Protein AF-A0A837IUE3-F1 (afdb_monomer)

Organism: NCBI:txid1623

Foldseek 3Di:
DDDDPPPPPPQDPVNVVVVVVVCVVCVVVVVVVVVVVVVVCCVPPPDDPVNVVVVVVVVVVVVVD

Structure (mmCIF, N/CA/C/O backbone):
data_AF-A0A837IUE3-F1
#
_entry.id   AF-A0A837IUE3-F1
#
loop_
_atom_site.group_PDB
_atom_site.id
_atom_site.type_symbol
_atom_site.label_atom_id
_atom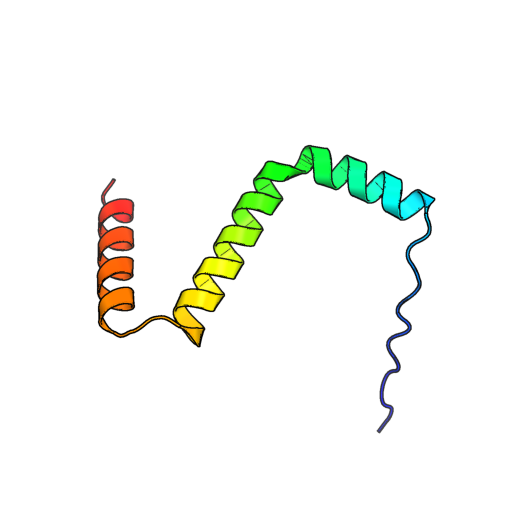_site.label_alt_id
_atom_site.label_comp_id
_atom_site.label_asym_id
_atom_site.label_entity_id
_atom_site.label_seq_id
_atom_site.pdbx_PDB_ins_code
_atom_site.Cartn_x
_atom_site.Cartn_y
_atom_site.Cartn_z
_atom_site.occupancy
_atom_site.B_iso_or_equiv
_atom_site.auth_seq_id
_atom_site.auth_comp_id
_atom_site.auth_asym_id
_atom_site.auth_atom_id
_atom_site.pdbx_PDB_model_num
ATOM 1 N N . MET A 1 1 ? 25.788 -26.991 13.403 1.00 43.72 1 MET A N 1
ATOM 2 C CA . MET A 1 1 ? 24.644 -26.449 12.636 1.00 43.72 1 MET A CA 1
ATOM 3 C C . MET A 1 1 ? 25.217 -25.523 11.576 1.00 43.72 1 MET A C 1
ATOM 5 O O . MET A 1 1 ? 25.873 -24.561 11.941 1.00 43.72 1 MET A O 1
ATOM 9 N N . ALA A 1 2 ? 25.111 -25.880 10.295 1.00 45.62 2 ALA A N 1
ATOM 10 C CA . ALA A 1 2 ? 25.758 -25.144 9.210 1.00 45.62 2 ALA A CA 1
ATOM 11 C C . ALA A 1 2 ? 25.015 -23.827 8.936 1.00 45.62 2 ALA A C 1
ATOM 13 O O . ALA A 1 2 ? 23.929 -23.832 8.353 1.00 45.62 2 ALA A O 1
ATOM 14 N N . SER A 1 3 ? 25.593 -22.708 9.373 1.00 47.62 3 SER A N 1
ATOM 15 C CA . SER A 1 3 ? 25.189 -21.375 8.929 1.00 47.62 3 SER A CA 1
ATOM 16 C C . SER A 1 3 ? 25.464 -21.271 7.434 1.00 47.62 3 SER A C 1
ATOM 18 O O . SER A 1 3 ? 26.611 -21.274 6.999 1.00 47.62 3 SER A O 1
ATOM 20 N N . LYS A 1 4 ? 24.393 -21.245 6.640 1.00 57.38 4 LYS A N 1
ATOM 21 C CA . LYS A 1 4 ? 24.452 -21.003 5.200 1.00 57.38 4 LYS A CA 1
ATOM 22 C C . LYS A 1 4 ? 24.939 -19.572 4.981 1.00 57.38 4 LYS A C 1
ATOM 24 O O . LYS A 1 4 ? 24.162 -18.632 5.130 1.00 57.38 4 LYS A O 1
ATOM 29 N N . GLU A 1 5 ? 26.206 -19.411 4.626 1.00 58.75 5 GLU A N 1
ATOM 30 C CA . GLU A 1 5 ? 26.682 -18.186 3.994 1.00 58.75 5 GLU A CA 1
ATOM 31 C C . GLU A 1 5 ? 25.930 -18.025 2.667 1.00 58.75 5 GLU A C 1
ATOM 33 O O . GLU A 1 5 ? 26.138 -18.763 1.703 1.00 58.75 5 GLU A O 1
ATOM 38 N N . VAL A 1 6 ? 24.977 -17.095 2.630 1.00 58.66 6 VAL A N 1
ATOM 39 C CA . VAL A 1 6 ? 24.328 -16.692 1.384 1.00 58.66 6 VAL A CA 1
ATOM 40 C C . VAL A 1 6 ? 25.349 -15.872 0.605 1.00 58.66 6 VAL A C 1
ATOM 42 O O . VAL A 1 6 ? 25.582 -14.703 0.902 1.00 58.66 6 VAL A O 1
ATOM 45 N N . CYS A 1 7 ? 25.980 -16.494 -0.388 1.00 50.62 7 CYS A N 1
ATOM 46 C CA . CYS A 1 7 ? 26.841 -15.807 -1.341 1.00 50.62 7 CYS A CA 1
ATOM 47 C C . CYS A 1 7 ? 25.975 -14.857 -2.190 1.00 50.62 7 CYS A C 1
ATOM 49 O O . CYS A 1 7 ? 25.298 -15.279 -3.130 1.00 50.62 7 CYS A O 1
ATOM 51 N N . ILE A 1 8 ? 25.939 -13.571 -1.830 1.00 59.09 8 ILE A N 1
ATOM 52 C CA . ILE A 1 8 ? 25.297 -12.533 -2.643 1.00 59.09 8 ILE A CA 1
ATOM 53 C C . ILE A 1 8 ? 26.218 -12.278 -3.836 1.00 59.09 8 ILE A C 1
ATOM 55 O O . ILE A 1 8 ? 27.168 -11.503 -3.749 1.00 59.09 8 ILE A O 1
ATOM 59 N N . MET A 1 9 ? 25.964 -12.964 -4.951 1.00 63.91 9 MET A N 1
ATOM 60 C CA . MET A 1 9 ? 26.713 -12.723 -6.181 1.00 63.91 9 MET A CA 1
ATOM 61 C C . MET A 1 9 ? 26.453 -11.287 -6.665 1.00 63.91 9 MET A C 1
ATOM 63 O O . MET A 1 9 ? 25.288 -10.896 -6.812 1.00 63.91 9 MET A O 1
ATOM 67 N N . PRO A 1 10 ? 27.502 -10.489 -6.930 1.00 67.69 10 PRO A N 1
ATOM 68 C CA . PRO A 1 10 ? 27.329 -9.155 -7.477 1.00 67.69 10 PRO A CA 1
ATOM 69 C C . PRO A 1 10 ? 26.701 -9.263 -8.867 1.00 67.69 10 PRO A C 1
ATOM 71 O O . PRO A 1 10 ? 27.218 -9.927 -9.764 1.00 67.69 10 PRO A O 1
ATOM 74 N N . VAL A 1 11 ? 25.551 -8.613 -9.033 1.00 67.00 11 VAL A N 1
ATOM 75 C CA . VAL A 1 11 ? 24.828 -8.561 -10.307 1.00 67.00 11 VAL A CA 1
ATOM 76 C C . VAL A 1 11 ? 25.730 -7.884 -11.342 1.00 67.00 11 VAL A C 1
ATOM 78 O O . VAL A 1 11 ? 26.155 -6.746 -11.134 1.00 67.00 11 VAL A O 1
ATOM 81 N N . SER A 1 12 ? 26.021 -8.580 -12.443 1.00 79.25 12 SER A N 1
ATOM 82 C CA . SER A 1 12 ? 26.865 -8.068 -13.529 1.00 79.25 12 SER A CA 1
ATOM 83 C C . SER A 1 12 ? 26.270 -6.791 -14.134 1.00 79.25 12 SER A C 1
ATOM 85 O O . SER A 1 12 ? 25.049 -6.615 -14.176 1.00 79.25 12 SER A O 1
ATOM 87 N N . ASP A 1 13 ? 27.106 -5.886 -14.638 1.00 71.38 13 ASP A N 1
ATOM 88 C CA . ASP A 1 13 ? 26.650 -4.603 -15.187 1.00 71.38 13 ASP A CA 1
ATOM 89 C C . ASP A 1 13 ? 25.712 -4.763 -16.396 1.00 71.38 13 ASP A C 1
ATOM 91 O O . ASP A 1 13 ? 24.834 -3.928 -16.627 1.00 71.38 13 ASP A O 1
ATOM 95 N N . THR A 1 14 ? 25.810 -5.875 -17.129 1.00 69.88 14 THR A N 1
ATOM 96 C CA . THR A 1 14 ? 24.842 -6.241 -18.176 1.00 69.88 14 THR A CA 1
ATOM 97 C C . THR A 1 14 ? 23.484 -6.642 -17.599 1.00 69.88 14 THR A C 1
ATOM 99 O O . THR A 1 14 ? 22.447 -6.232 -18.123 1.00 69.88 14 THR A O 1
ATOM 102 N N . GLN A 1 15 ? 23.463 -7.367 -16.479 1.00 70.38 15 GLN A N 1
ATOM 103 C CA . GLN A 1 15 ? 22.234 -7.729 -15.767 1.00 70.38 15 GLN A CA 1
ATOM 104 C C . GLN A 1 15 ? 21.571 -6.502 -15.121 1.00 70.38 15 GLN A C 1
ATOM 106 O O . GLN A 1 15 ? 20.343 -6.397 -15.130 1.00 70.38 15 GLN A O 1
ATOM 111 N N . LYS A 1 16 ? 22.353 -5.532 -14.622 1.00 77.94 16 LYS A N 1
ATOM 112 C CA . LYS A 1 16 ? 21.826 -4.251 -14.114 1.00 77.94 16 LYS A CA 1
ATOM 113 C C . LYS A 1 16 ? 21.077 -3.485 -15.204 1.00 77.94 16 LYS A C 1
ATOM 115 O O . LYS A 1 16 ? 19.923 -3.125 -14.995 1.00 77.94 16 LYS A O 1
ATOM 120 N N . LYS A 1 17 ? 21.678 -3.331 -16.390 1.00 77.00 17 LYS A N 1
ATOM 121 C CA . LYS A 1 17 ? 21.055 -2.649 -17.542 1.00 77.00 17 LYS A CA 1
ATOM 122 C C . LYS A 1 17 ? 19.774 -3.344 -18.018 1.00 77.00 17 LYS A C 1
ATOM 124 O O . LYS A 1 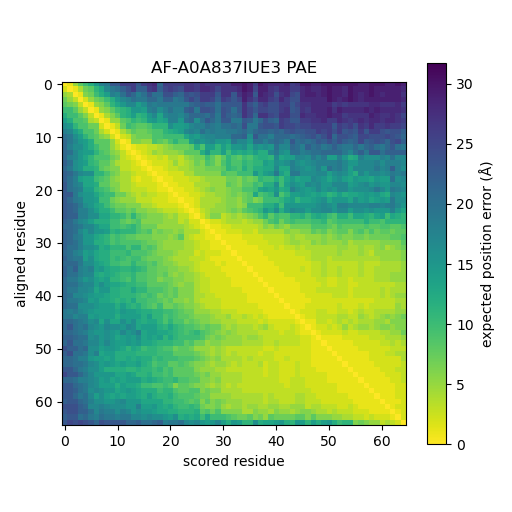17 ? 18.798 -2.680 -18.367 1.00 77.00 17 LYS A O 1
ATOM 129 N N . ALA A 1 18 ? 19.748 -4.677 -18.015 1.00 73.81 18 ALA A N 1
ATOM 130 C CA . ALA A 1 18 ? 18.548 -5.445 -18.349 1.00 73.81 18 ALA A CA 1
ATOM 131 C C . ALA A 1 18 ? 17.436 -5.257 -17.301 1.00 73.81 18 ALA A C 1
ATOM 133 O O . ALA A 1 18 ? 16.286 -4.984 -17.653 1.00 73.81 18 ALA A O 1
ATOM 134 N N . ASN A 1 19 ? 17.791 -5.308 -16.013 1.00 73.62 19 ASN A N 1
ATOM 135 C CA . ASN A 1 19 ? 16.864 -5.030 -14.921 1.00 73.62 19 ASN A CA 1
ATOM 136 C C . ASN A 1 19 ? 16.333 -3.598 -14.976 1.00 73.62 19 ASN A C 1
ATOM 138 O O . ASN A 1 19 ? 15.153 -3.393 -14.732 1.00 73.62 19 ASN A O 1
ATOM 142 N N . GLU A 1 20 ? 17.147 -2.605 -15.318 1.00 78.44 20 GLU A N 1
ATOM 143 C CA . GLU A 1 20 ? 16.698 -1.219 -15.476 1.00 78.44 20 GLU A CA 1
ATOM 144 C C . GLU A 1 20 ? 15.666 -1.067 -16.592 1.00 78.44 20 GLU A C 1
ATOM 146 O O . GLU A 1 20 ? 14.627 -0.444 -16.372 1.00 78.44 20 GLU A O 1
ATOM 151 N N . LYS A 1 21 ? 15.882 -1.700 -17.752 1.00 77.88 21 LYS A N 1
ATOM 152 C CA . LYS A 1 21 ? 14.900 -1.704 -18.848 1.00 77.88 21 LYS A CA 1
ATOM 153 C C . LYS A 1 21 ? 13.589 -2.373 -18.437 1.00 77.88 21 LYS A C 1
ATOM 155 O O . LYS A 1 21 ? 12.514 -1.822 -18.671 1.00 77.88 21 LYS A O 1
ATOM 160 N N . TRP A 1 22 ? 13.660 -3.516 -17.756 1.00 72.00 22 TRP A N 1
ATOM 161 C CA . TRP A 1 22 ? 12.464 -4.199 -17.261 1.00 72.00 22 TRP A CA 1
ATOM 162 C C . TRP A 1 22 ? 11.751 -3.398 -16.164 1.00 72.00 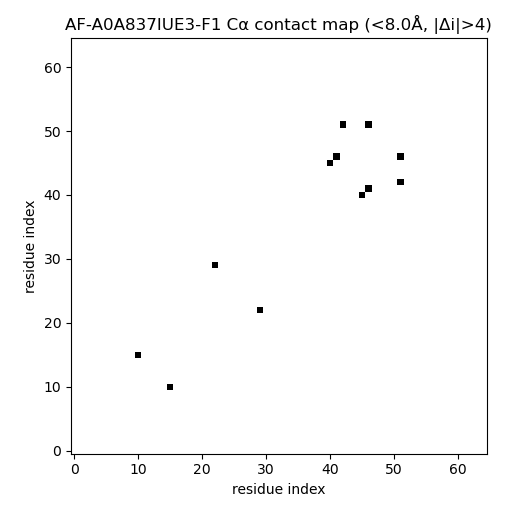22 TRP A C 1
ATOM 164 O O . TRP A 1 22 ? 10.525 -3.271 -16.174 1.00 72.00 22 TRP A O 1
ATOM 174 N N . LYS A 1 23 ? 12.511 -2.786 -15.248 1.00 70.38 23 LYS A N 1
ATOM 175 C CA . LYS A 1 23 ? 11.981 -1.892 -14.215 1.00 70.38 23 LYS A CA 1
ATOM 176 C C . LYS A 1 23 ? 11.316 -0.668 -14.836 1.00 70.38 23 LYS A C 1
ATOM 178 O O . LYS A 1 23 ? 10.299 -0.230 -14.311 1.00 70.38 23 LYS A O 1
ATOM 183 N N . ALA A 1 24 ? 11.849 -0.148 -15.943 1.00 74.44 24 ALA A N 1
ATOM 184 C CA . ALA A 1 24 ? 11.285 0.994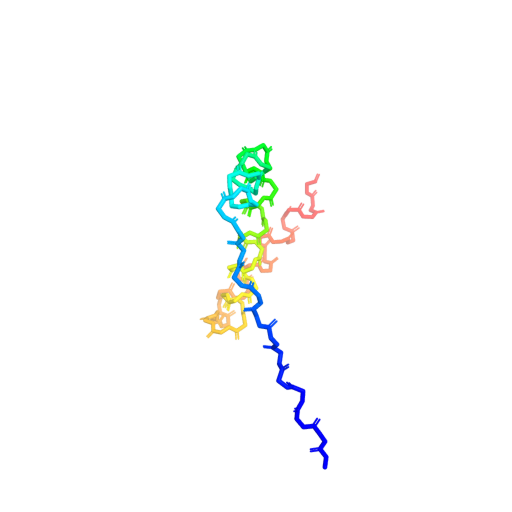 -16.646 1.00 74.44 24 ALA A CA 1
ATOM 185 C C . ALA A 1 24 ? 9.938 0.673 -17.314 1.00 74.44 24 ALA A C 1
ATOM 187 O O . ALA A 1 24 ? 9.035 1.504 -17.267 1.00 74.44 24 ALA A O 1
ATOM 188 N N . ALA A 1 25 ? 9.789 -0.534 -17.861 1.00 76.94 25 ALA A N 1
ATOM 189 C CA . ALA A 1 25 ? 8.532 -1.021 -18.429 1.00 76.94 25 ALA A CA 1
ATOM 190 C C . ALA A 1 25 ? 7.491 -1.410 -17.359 1.00 76.94 25 ALA A C 1
ATOM 192 O O . ALA A 1 25 ? 6.295 -1.367 -17.612 1.00 76.94 25 ALA A O 1
ATOM 193 N N . ASN A 1 26 ? 7.929 -1.757 -16.142 1.00 80.88 26 ASN A N 1
ATOM 194 C CA . ASN A 1 26 ? 7.060 -2.197 -15.041 1.00 80.88 26 ASN A CA 1
ATOM 195 C C . ASN A 1 26 ? 6.961 -1.167 -13.899 1.00 80.88 26 ASN A C 1
ATOM 197 O O . ASN A 1 26 ? 6.683 -1.530 -12.750 1.00 80.88 26 ASN A O 1
ATOM 201 N N . LYS A 1 27 ? 7.192 0.120 -14.196 1.00 77.94 27 LYS A N 1
ATOM 202 C CA . LYS A 1 27 ? 7.176 1.213 -13.206 1.00 77.94 27 LYS A CA 1
ATOM 203 C C . LYS A 1 27 ? 5.868 1.267 -12.423 1.00 77.94 27 LYS A C 1
ATOM 205 O O . LYS A 1 27 ? 5.902 1.424 -11.207 1.00 77.94 27 LYS A O 1
ATOM 210 N N . GLU A 1 28 ? 4.733 1.093 -13.092 1.00 80.12 28 GLU A N 1
ATOM 211 C CA . GLU A 1 28 ? 3.415 1.169 -12.453 1.00 80.12 28 GLU A CA 1
ATOM 212 C C . GLU A 1 28 ? 3.175 0.019 -11.473 1.00 80.12 28 GLU A C 1
ATOM 214 O O . GLU A 1 28 ? 2.795 0.248 -10.326 1.00 80.12 28 GLU A O 1
ATOM 219 N N . LYS A 1 29 ? 3.512 -1.215 -11.865 1.00 82.94 29 LYS A N 1
ATOM 220 C CA . LYS A 1 29 ? 3.423 -2.382 -10.973 1.00 82.94 29 LYS A CA 1
ATOM 221 C C . LYS A 1 29 ? 4.318 -2.218 -9.744 1.00 82.94 29 LYS A C 1
ATOM 223 O O . LYS A 1 29 ? 3.906 -2.528 -8.627 1.00 82.94 29 LYS A O 1
ATOM 228 N N . GLN A 1 30 ? 5.521 -1.673 -9.925 1.00 83.81 30 GLN A N 1
ATOM 229 C CA . GLN A 1 30 ? 6.412 -1.363 -8.805 1.00 83.81 30 GLN A CA 1
ATOM 230 C C . GLN A 1 30 ? 5.885 -0.243 -7.921 1.00 83.81 30 GLN A C 1
ATOM 232 O O . GLN A 1 30 ? 6.051 -0.309 -6.707 1.00 83.81 30 GLN A O 1
ATOM 237 N N . LYS A 1 31 ? 5.262 0.780 -8.505 1.00 86.94 31 LYS A N 1
ATOM 238 C CA . LYS A 1 31 ? 4.656 1.882 -7.762 1.00 86.94 31 LYS A CA 1
ATOM 239 C C . LYS A 1 31 ? 3.552 1.352 -6.842 1.00 86.94 31 LYS A C 1
ATOM 241 O O . LYS A 1 31 ? 3.609 1.600 -5.642 1.00 86.94 31 LYS A O 1
ATOM 246 N N . ILE A 1 32 ? 2.650 0.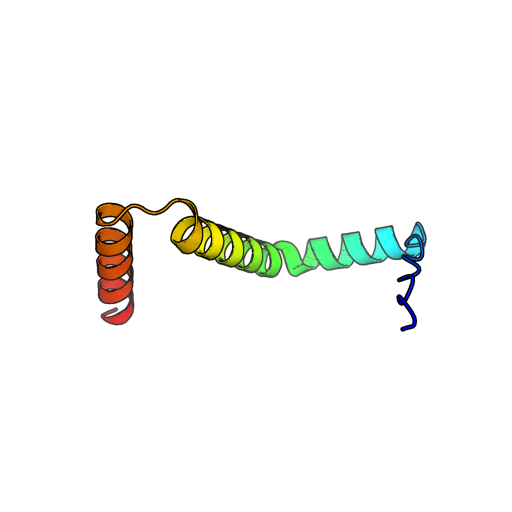517 -7.362 1.00 88.75 32 ILE A N 1
ATOM 247 C CA . ILE A 1 32 ? 1.610 -0.158 -6.565 1.00 88.75 32 ILE A CA 1
ATOM 248 C C . ILE A 1 32 ? 2.235 -1.016 -5.458 1.00 88.75 32 ILE A C 1
ATOM 250 O O . ILE A 1 32 ? 1.819 -0.943 -4.304 1.00 88.75 32 ILE A O 1
ATOM 254 N N . TYR A 1 33 ? 3.259 -1.808 -5.784 1.00 89.12 33 TYR A N 1
ATOM 255 C CA . TYR A 1 33 ? 3.953 -2.643 -4.802 1.00 89.12 33 TYR A CA 1
ATOM 256 C C . TYR A 1 33 ? 4.573 -1.820 -3.663 1.00 89.12 33 TYR A C 1
ATOM 258 O O . TYR A 1 33 ? 4.405 -2.163 -2.494 1.00 89.12 33 TYR A O 1
ATOM 266 N N . ARG A 1 34 ? 5.245 -0.709 -3.990 1.00 89.56 34 ARG A N 1
ATOM 267 C CA . ARG A 1 34 ? 5.846 0.197 -3.002 1.00 89.56 34 ARG A CA 1
ATOM 268 C C . ARG A 1 34 ? 4.792 0.789 -2.079 1.00 89.56 34 ARG A C 1
ATOM 270 O O . ARG A 1 34 ? 4.985 0.735 -0.870 1.00 89.56 34 ARG A O 1
ATOM 277 N N . TYR A 1 35 ? 3.680 1.284 -2.621 1.00 92.38 35 TYR A N 1
ATOM 278 C CA . TYR A 1 35 ? 2.602 1.825 -1.792 1.00 92.38 35 TYR A CA 1
ATOM 279 C C . TYR A 1 35 ? 1.982 0.769 -0.883 1.00 92.38 35 TYR A C 1
ATOM 281 O O . TYR A 1 35 ? 1.760 1.044 0.288 1.00 92.38 35 TYR A O 1
ATOM 289 N N . ARG A 1 36 ? 1.788 -0.464 -1.368 1.00 91.19 36 ARG A N 1
ATOM 290 C CA . ARG A 1 36 ? 1.325 -1.572 -0.517 1.00 91.19 36 ARG A CA 1
ATOM 291 C C . ARG A 1 36 ? 2.285 -1.846 0.637 1.00 91.19 36 ARG A C 1
ATOM 293 O O . ARG A 1 36 ? 1.835 -2.055 1.757 1.00 91.19 36 ARG A O 1
ATOM 300 N N . LEU A 1 37 ? 3.593 -1.858 0.376 1.00 93.19 37 LEU A N 1
ATOM 301 C CA . LEU A 1 37 ? 4.590 -2.056 1.430 1.00 93.19 37 LEU A CA 1
ATOM 302 C C . LEU A 1 37 ? 4.593 -0.909 2.438 1.00 93.19 37 LEU A C 1
ATOM 304 O O . LEU A 1 37 ? 4.643 -1.159 3.636 1.00 93.19 37 LEU A O 1
ATOM 308 N N . GLN A 1 38 ? 4.532 0.330 1.949 1.00 93.12 38 GLN A N 1
ATOM 309 C CA . GLN A 1 38 ? 4.484 1.517 2.798 1.00 93.12 38 GLN A CA 1
ATOM 310 C C . GLN A 1 38 ? 3.234 1.518 3.676 1.00 93.12 38 GLN A C 1
ATOM 312 O O . GLN A 1 38 ? 3.362 1.709 4.877 1.00 93.12 38 GLN A O 1
ATOM 317 N N . ALA A 1 39 ? 2.063 1.211 3.114 1.00 91.56 39 ALA A N 1
ATOM 318 C CA . ALA A 1 39 ? 0.818 1.103 3.868 1.00 91.56 39 ALA A CA 1
ATOM 319 C C . ALA A 1 39 ? 0.899 0.014 4.948 1.00 91.56 39 ALA A C 1
ATOM 321 O O . ALA A 1 39 ? 0.569 0.267 6.100 1.00 91.56 39 ALA A O 1
ATOM 322 N N . LYS A 1 40 ? 1.420 -1.176 4.613 1.00 92.38 40 LYS A N 1
ATOM 323 C CA . LYS A 1 40 ? 1.640 -2.247 5.602 1.00 92.38 40 LYS A CA 1
ATOM 324 C C . LYS A 1 40 ? 2.571 -1.810 6.727 1.00 92.38 40 LYS A C 1
ATOM 326 O O . LYS A 1 40 ? 2.292 -2.083 7.887 1.00 92.38 40 LYS A O 1
ATOM 331 N N . LYS A 1 41 ? 3.677 -1.146 6.382 1.00 94.38 41 LYS A N 1
ATOM 332 C CA . LYS A 1 41 ? 4.631 -0.644 7.372 1.00 94.38 41 LYS A CA 1
ATOM 333 C C . LYS A 1 41 ? 3.982 0.404 8.273 1.00 94.38 41 LYS A C 1
ATOM 335 O O . LYS A 1 41 ? 4.139 0.334 9.482 1.00 94.38 41 LYS A O 1
ATOM 340 N N . PHE A 1 42 ? 3.231 1.332 7.688 1.00 94.19 42 PHE A N 1
ATOM 341 C CA . PHE A 1 42 ? 2.506 2.362 8.420 1.00 94.19 42 PHE A CA 1
ATOM 342 C C . PHE A 1 42 ? 1.530 1.751 9.429 1.00 94.19 42 PHE A C 1
ATOM 344 O O . PHE A 1 42 ? 1.649 2.024 10.616 1.00 94.19 42 PHE A O 1
ATOM 351 N N . ILE A 1 43 ? 0.657 0.847 8.976 1.00 93.25 43 ILE A N 1
ATOM 352 C CA . ILE A 1 43 ? -0.340 0.168 9.818 1.00 93.25 43 ILE A CA 1
ATOM 353 C C . ILE A 1 43 ? 0.312 -0.605 10.974 1.00 93.25 43 ILE A C 1
ATOM 355 O O . ILE A 1 43 ? -0.215 -0.605 12.079 1.00 93.25 43 ILE A O 1
ATOM 359 N N . ASN A 1 44 ? 1.452 -1.258 10.732 1.00 92.38 44 ASN A N 1
ATOM 360 C CA . ASN A 1 44 ? 2.091 -2.108 11.739 1.00 92.38 44 ASN A CA 1
ATOM 361 C C . ASN A 1 44 ? 2.986 -1.352 12.729 1.00 92.38 44 ASN A C 1
AT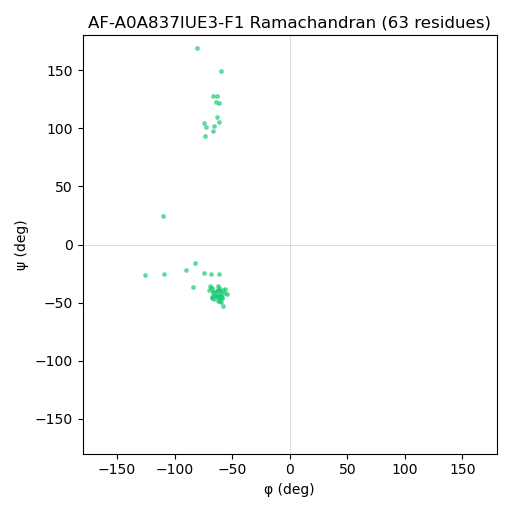OM 363 O O . ASN A 1 44 ? 3.086 -1.767 13.879 1.00 92.38 44 ASN A O 1
ATOM 367 N N . GLU A 1 45 ? 3.703 -0.319 12.280 1.00 93.06 45 GLU A N 1
ATOM 368 C CA . GLU A 1 45 ? 4.764 0.319 13.077 1.00 93.06 45 GLU A CA 1
ATOM 369 C C . GLU A 1 45 ? 4.406 1.725 13.569 1.00 93.06 45 GLU A C 1
ATOM 371 O O . GLU A 1 45 ? 4.973 2.169 14.563 1.00 93.06 45 GLU A O 1
ATOM 376 N N . PHE A 1 46 ? 3.510 2.439 12.880 1.00 90.19 46 PHE A N 1
ATOM 377 C CA . PHE A 1 46 ? 3.298 3.874 13.111 1.00 90.19 46 PHE A CA 1
ATOM 378 C C . PHE A 1 46 ? 1.851 4.264 13.405 1.00 90.19 46 PHE A C 1
ATOM 380 O O . PHE A 1 46 ? 1.635 5.293 14.037 1.00 90.19 46 PHE A O 1
ATOM 387 N N . ALA A 1 47 ? 0.874 3.491 12.932 1.00 91.62 47 ALA A N 1
ATOM 388 C CA . ALA A 1 47 ? -0.529 3.859 13.030 1.00 91.62 47 ALA A CA 1
ATOM 389 C C . ALA A 1 47 ? -1.006 3.871 14.490 1.00 91.62 47 ALA A C 1
ATOM 391 O O . ALA A 1 47 ? -0.858 2.888 15.222 1.00 91.62 47 ALA A O 1
ATOM 392 N N . SER A 1 48 ? -1.615 4.983 14.892 1.00 92.81 48 SER A N 1
ATOM 393 C CA . SER A 1 48 ? -2.339 5.099 16.154 1.00 92.81 48 SER A CA 1
ATOM 394 C C . SER A 1 48 ? -3.740 4.507 16.011 1.00 92.81 48 SER A C 1
ATOM 396 O O . SER A 1 48 ? -4.218 4.231 14.912 1.00 92.81 48 SER A O 1
ATOM 398 N N . GLN A 1 49 ? -4.445 4.335 17.130 1.00 92.56 49 GLN A N 1
ATOM 399 C CA . GLN A 1 49 ? -5.810 3.805 17.107 1.00 92.56 49 GLN A CA 1
ATOM 400 C C . GLN A 1 49 ? -6.757 4.634 16.220 1.00 92.56 49 GLN A C 1
ATOM 402 O O . GLN A 1 49 ? -7.596 4.057 15.531 1.00 92.56 49 GLN A O 1
ATOM 407 N N . ASP A 1 50 ? 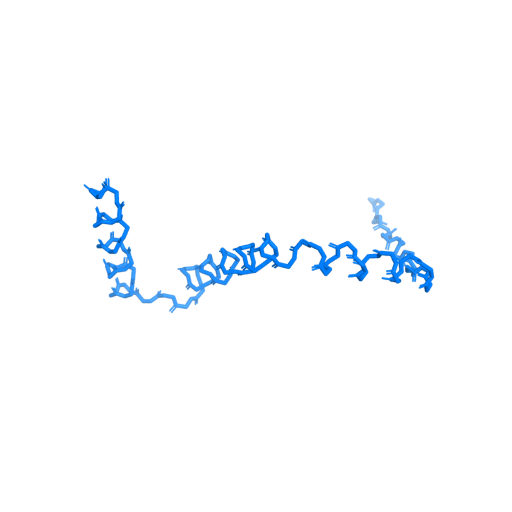-6.611 5.961 16.219 1.00 93.12 50 ASP A N 1
ATOM 408 C CA . ASP A 1 50 ? -7.422 6.855 15.387 1.00 93.12 50 ASP A CA 1
ATOM 409 C C . ASP A 1 50 ? -7.124 6.666 13.889 1.00 93.12 50 ASP A C 1
ATOM 411 O O . ASP A 1 50 ? -8.048 6.429 13.111 1.00 93.12 50 ASP A O 1
ATOM 415 N N . ASP A 1 51 ? -5.838 6.604 13.514 1.00 91.38 51 ASP A N 1
ATOM 416 C CA . ASP A 1 51 ? -5.400 6.329 12.137 1.00 91.38 51 ASP A CA 1
ATOM 417 C C . ASP A 1 51 ? -5.977 5.000 11.620 1.00 91.38 51 ASP A C 1
ATOM 419 O O . ASP A 1 51 ? -6.430 4.896 10.481 1.00 91.38 51 ASP A O 1
ATOM 423 N N . LEU A 1 52 ? -5.989 3.960 12.462 1.00 93.19 52 LEU A N 1
ATOM 424 C CA . LEU A 1 52 ? -6.553 2.658 12.098 1.00 93.19 52 LEU A CA 1
ATOM 425 C C . LEU A 1 52 ? -8.065 2.735 11.855 1.00 93.19 52 LEU A C 1
ATOM 427 O O . LEU A 1 52 ? -8.565 2.115 10.916 1.00 93.19 52 LEU A O 1
ATOM 431 N N . LEU A 1 53 ? -8.796 3.491 12.677 1.00 95.00 53 LEU A N 1
ATOM 432 C CA . LEU A 1 53 ? -10.236 3.687 12.506 1.00 95.00 53 LEU A CA 1
ATOM 433 C C . LEU A 1 53 ? -10.552 4.483 11.236 1.00 95.00 53 LEU A C 1
ATOM 435 O O . LEU A 1 53 ? -11.499 4.135 10.527 1.00 95.00 53 LEU A O 1
ATOM 439 N N . GLU A 1 54 ? -9.771 5.517 10.927 1.00 94.06 54 GLU A N 1
ATOM 440 C CA . GLU A 1 54 ? -9.908 6.282 9.686 1.00 94.06 54 GLU A CA 1
ATOM 441 C C . GLU A 1 54 ? -9.644 5.397 8.461 1.00 94.06 54 GLU A C 1
ATOM 443 O O . GLU A 1 54 ? -10.477 5.330 7.555 1.00 94.06 54 GLU A O 1
ATOM 448 N N . LEU A 1 55 ? -8.551 4.629 8.468 1.00 92.88 55 LEU A N 1
ATOM 449 C CA . LEU A 1 55 ? -8.222 3.702 7.383 1.00 92.88 55 LEU A CA 1
ATOM 450 C C . LEU A 1 55 ? -9.312 2.644 7.172 1.00 92.88 55 LEU A C 1
ATOM 452 O O . LEU A 1 55 ? -9.651 2.344 6.027 1.00 92.88 55 LEU A O 1
ATOM 456 N N . CYS A 1 56 ? -9.894 2.102 8.2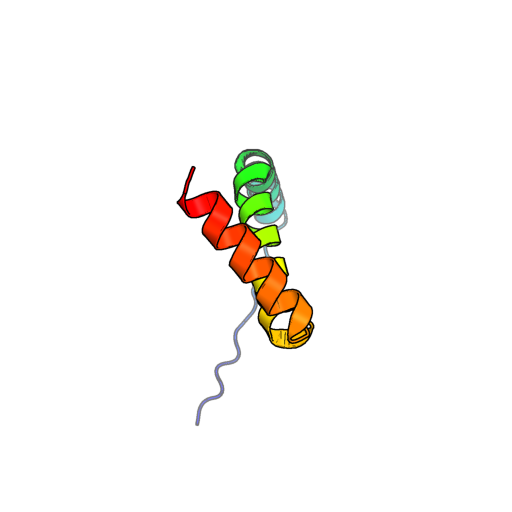46 1.00 93.00 56 CYS A N 1
ATOM 457 C CA . CYS A 1 56 ? -11.024 1.177 8.147 1.00 93.00 56 CYS A CA 1
ATOM 458 C C . CYS A 1 56 ? -12.238 1.827 7.469 1.00 93.00 56 CYS A C 1
ATOM 460 O O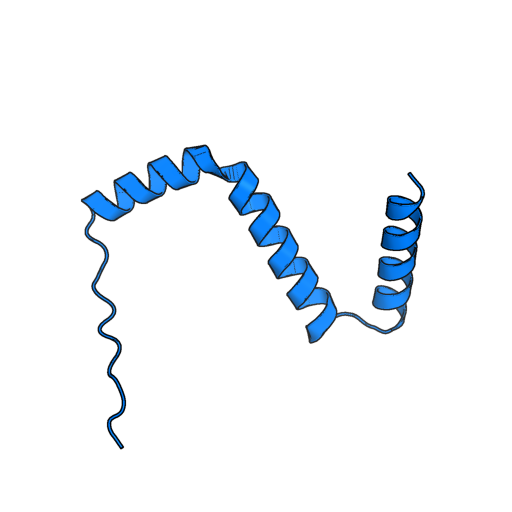 . CYS A 1 56 ? -12.805 1.228 6.557 1.00 93.00 56 CYS A O 1
ATOM 462 N N . LYS A 1 57 ? -12.592 3.069 7.833 1.00 94.56 57 LYS A N 1
ATOM 463 C CA . LYS A 1 57 ? -13.692 3.800 7.176 1.00 94.56 57 LYS A CA 1
ATOM 464 C C . LYS A 1 57 ? -13.436 3.985 5.682 1.00 94.56 57 LYS A C 1
ATOM 466 O O . LYS A 1 57 ? -14.323 3.716 4.878 1.00 94.56 57 LYS A O 1
ATOM 471 N N . MET A 1 58 ? -12.219 4.380 5.305 1.00 92.38 58 MET A N 1
ATOM 472 C CA . MET A 1 58 ? -11.848 4.544 3.895 1.00 92.38 58 MET A CA 1
ATOM 473 C C . MET A 1 58 ? -11.962 3.229 3.109 1.00 92.38 58 MET A C 1
ATOM 475 O O . MET A 1 58 ? -12.369 3.235 1.946 1.00 92.38 58 MET A O 1
ATOM 479 N N . ILE A 1 59 ? -11.606 2.095 3.725 1.00 93.50 59 ILE A N 1
ATOM 480 C CA . ILE A 1 59 ? -11.757 0.765 3.118 1.00 93.50 59 ILE A CA 1
ATOM 481 C C . ILE A 1 59 ? -13.240 0.428 2.937 1.00 93.50 59 ILE A C 1
ATOM 483 O O . ILE A 1 59 ? -13.630 0.005 1.850 1.00 93.50 59 ILE A O 1
ATOM 487 N N . ASP A 1 60 ? -14.065 0.649 3.960 1.00 95.25 60 ASP A N 1
ATOM 488 C CA . ASP A 1 60 ? -15.502 0.366 3.909 1.00 95.25 60 ASP A CA 1
ATOM 489 C C . ASP A 1 60 ? -16.225 1.201 2.846 1.00 95.25 60 ASP A C 1
ATOM 491 O O . ASP A 1 60 ? -17.108 0.693 2.157 1.00 95.25 60 ASP A O 1
ATOM 495 N N . GLU A 1 61 ? -15.857 2.472 2.682 1.00 95.31 61 GLU A N 1
ATOM 496 C CA . GLU A 1 61 ? -16.387 3.328 1.615 1.00 95.31 61 GLU A CA 1
ATOM 497 C C . GLU A 1 61 ? -16.003 2.801 0.228 1.00 95.31 61 GLU A C 1
ATOM 499 O O . GLU A 1 61 ? -16.856 2.705 -0.651 1.00 95.31 61 GLU A O 1
ATOM 504 N N . LYS A 1 62 ? -14.746 2.379 0.046 1.00 93.38 62 LYS A N 1
ATOM 505 C CA . LYS A 1 62 ? -14.250 1.821 -1.223 1.00 93.38 62 LYS A CA 1
ATOM 506 C C . LYS A 1 62 ? -14.845 0.462 -1.581 1.00 93.38 62 LYS A C 1
ATOM 508 O O . LYS A 1 62 ? -14.850 0.115 -2.754 1.00 93.38 62 LYS A O 1
ATOM 513 N N . LEU A 1 63 ? -15.300 -0.313 -0.598 1.00 89.12 63 LEU A N 1
ATOM 514 C CA . LEU A 1 63 ? -15.975 -1.596 -0.820 1.00 89.12 63 LEU A CA 1
ATOM 515 C C . LEU A 1 63 ? -17.466 -1.444 -1.157 1.00 89.12 63 LEU A C 1
ATOM 517 O O . LEU A 1 63 ? -18.079 -2.412 -1.602 1.00 89.12 63 LEU A O 1
ATOM 521 N N . LYS A 1 64 ? -18.054 -0.269 -0.898 1.00 90.50 64 LYS A N 1
ATOM 522 C CA . LYS A 1 64 ? -19.455 0.042 -1.218 1.00 90.50 64 LYS A CA 1
ATOM 523 C C . LYS A 1 64 ? -19.640 0.644 -2.613 1.00 90.50 64 LYS A C 1
ATOM 525 O O . LYS A 1 64 ? -20.763 0.593 -3.111 1.00 90.50 64 LYS A O 1
ATOM 530 N N . GLU A 1 65 ? -18.590 1.233 -3.190 1.00 73.44 65 GLU A N 1
ATOM 531 C CA . GLU A 1 65 ? -18.521 1.587 -4.623 1.00 73.44 65 GLU A CA 1
ATOM 532 C C . GLU A 1 65 ? -18.541 0.337 -5.512 1.00 73.44 65 GLU A C 1
ATOM 534 O O . GLU A 1 65 ? -19.237 0.386 -6.551 1.00 73.44 65 GLU A O 1
#

Mean predicted aligned error: 10.43 Å

Sequence (65 aa):
MASKEVCIMPVSDTQKKANEKWKAANKEKQKIYRYRLQAKKFINEFASQDDLLELCKMIDEKLKE

Solvent-accessible surface area (backbone atoms only — not comparable to full-atom values): 3996 Å² total; per-residue (Å²): 132,86,79,78,78,78,80,79,73,80,77,49,73,70,55,50,55,51,49,50,55,52,47,64,77,39,44,65,65,50,49,54,51,50,50,52,51,50,51,53,48,38,63,75,77,67,51,48,75,67,55,50,54,52,53,49,51,57,50,55,54,64,72,72,110

pLDDT: mean 81.26, std 13.97, range [43.72, 95.31]

Radius of gyration: 19.28 Å; Cα contacts (8 Å, |Δi|>4): 6; chains: 1; bounding box: 47×33×36 Å

Secondary structure (DSSP, 8-state):
--------PPPPHHHHHHHHHHHHHTHHHHHHHHHHHHHHHHHHHT--HHHHHHHHHHHHHHHH-